Protein AF-A0A3S7ED59-F1 (afdb_monomer_lite)

pLDDT: mean 90.43, std 6.07, range [59.12, 97.31]

Secondary structure (DSSP, 8-state):
-PSSSSHHHHHHHHHHHHHHT-TTTHHHHHHHIIIIIHHHHHHHHHHHHTTHHHHHHHHHHHHHHT-HHHHHTTTTTHHHHHHHHHHHHHHHHHHHHHHHHHHHHHHHHHHHHHHHHH-

InterPro domains:
  IPR041668 RBP-2-like, helical domain [PF18515] (2-116)

Structure (mmCIF, N/CA/C/O backbone):
data_AF-A0A3S7ED59-F1
#
_entry.id   AF-A0A3S7ED59-F1
#
loop_
_atom_site.group_PDB
_atom_site.id
_atom_site.type_symbol
_atom_site.label_atom_id
_atom_site.label_alt_id
_atom_site.label_comp_id
_atom_site.label_asym_id
_atom_site.label_entity_id
_atom_site.label_seq_id
_atom_site.pdbx_PDB_ins_code
_atom_site.Cartn_x
_atom_site.Cartn_y
_atom_site.Cartn_z
_atom_site.occupancy
_atom_site.B_iso_or_equiv
_atom_site.auth_seq_id
_atom_site.auth_comp_id
_atom_site.auth_asym_id
_atom_site.auth_atom_id
_atom_site.pdbx_PDB_model_num
ATOM 1 N N . GLN A 1 1 ? 2.014 -4.977 -5.004 1.00 59.12 1 GLN A N 1
ATOM 2 C CA . GLN A 1 1 ? 1.608 -4.917 -3.600 1.00 59.12 1 GLN A CA 1
ATOM 3 C C . GLN A 1 1 ? 0.554 -5.961 -3.349 1.00 59.12 1 GLN A C 1
ATOM 5 O O . GLN A 1 1 ? -0.345 -6.102 -4.172 1.00 59.12 1 GLN A O 1
ATOM 10 N N . LEU A 1 2 ? 0.724 -6.698 -2.257 1.00 73.06 2 LEU A N 1
ATOM 11 C CA . LEU A 1 2 ? -0.322 -7.530 -1.683 1.00 73.06 2 LEU A CA 1
ATOM 12 C C . LEU A 1 2 ? -1.148 -6.632 -0.763 1.00 73.06 2 LEU A C 1
ATOM 14 O O . LEU A 1 2 ? -0.577 -5.865 0.010 1.00 73.06 2 LEU A O 1
ATOM 18 N N . LYS A 1 3 ? -2.472 -6.707 -0.882 1.00 71.50 3 LYS A N 1
ATOM 19 C CA . LYS A 1 3 ? -3.378 -6.022 0.039 1.00 71.50 3 LYS A CA 1
ATOM 20 C C . LYS A 1 3 ? -3.552 -6.848 1.317 1.00 71.50 3 LYS A C 1
ATOM 22 O O . LYS A 1 3 ? -3.520 -8.077 1.230 1.00 71.50 3 LYS A O 1
ATOM 27 N N . PRO A 1 4 ? -3.849 -6.198 2.455 1.00 64.00 4 PRO A N 1
ATOM 28 C CA . PRO A 1 4 ? -3.762 -4.771 2.727 1.00 64.00 4 PRO A CA 1
ATOM 29 C C . PRO A 1 4 ? -2.298 -4.360 2.857 1.00 64.00 4 PRO A C 1
ATOM 31 O O . PRO A 1 4 ? -1.494 -5.062 3.464 1.00 64.00 4 PRO A O 1
ATOM 34 N N . ASP A 1 5 ? -1.967 -3.189 2.321 1.00 78.44 5 ASP A N 1
ATOM 35 C CA . ASP A 1 5 ? -0.587 -2.697 2.273 1.00 78.44 5 ASP A CA 1
ATOM 36 C C . ASP A 1 5 ? 0.035 -2.482 3.671 1.00 78.44 5 ASP A C 1
ATOM 38 O O . ASP A 1 5 ? 1.252 -2.351 3.791 1.00 78.44 5 ASP A O 1
ATOM 42 N N . TYR A 1 6 ? -0.789 -2.485 4.731 1.00 81.06 6 TYR A N 1
ATOM 43 C CA . TYR A 1 6 ? -0.385 -2.459 6.139 1.00 81.06 6 TYR A CA 1
ATOM 44 C C . TYR A 1 6 ? -1.150 -3.517 6.943 1.00 81.06 6 TYR A C 1
ATOM 46 O O . TYR A 1 6 ? -2.381 -3.573 6.898 1.00 81.06 6 TYR A O 1
ATOM 54 N N . SER A 1 7 ? -0.436 -4.279 7.778 1.00 85.12 7 SER A N 1
ATOM 55 C CA . SER A 1 7 ? -1.027 -5.267 8.698 1.00 85.12 7 SER A CA 1
ATOM 56 C C . SER A 1 7 ? -2.008 -4.649 9.701 1.00 85.12 7 SER A C 1
ATOM 58 O O . SER A 1 7 ? -2.954 -5.306 10.128 1.00 85.12 7 SER A O 1
ATOM 60 N N . TYR A 1 8 ? -1.840 -3.366 10.034 1.00 87.38 8 TYR A N 1
ATOM 61 C CA . TYR A 1 8 ? -2.727 -2.646 10.948 1.00 87.38 8 TYR A CA 1
ATOM 62 C C . TYR A 1 8 ? -4.175 -2.543 10.453 1.00 87.38 8 TYR A C 1
ATOM 64 O O . TYR A 1 8 ? -5.086 -2.472 11.270 1.00 87.38 8 TYR A O 1
ATOM 72 N N . VAL A 1 9 ? -4.419 -2.603 9.139 1.00 86.69 9 VAL A N 1
ATOM 73 C CA . VAL A 1 9 ? -5.792 -2.653 8.608 1.00 86.69 9 VAL A CA 1
ATOM 74 C C . VAL A 1 9 ? -6.494 -3.938 9.054 1.00 86.69 9 VAL A C 1
ATOM 76 O O . VAL A 1 9 ? -7.667 -3.898 9.419 1.00 86.69 9 VAL A O 1
ATOM 79 N N . TYR A 1 10 ? -5.780 -5.069 9.079 1.00 89.69 10 TYR A N 1
ATOM 80 C CA . TYR A 1 10 ? -6.322 -6.306 9.643 1.00 89.69 10 TYR A CA 1
ATOM 81 C C . TYR A 1 10 ? -6.539 -6.189 11.144 1.00 89.69 10 TYR A C 1
ATOM 83 O O . TYR A 1 10 ? -7.613 -6.547 11.610 1.00 89.69 10 TYR A O 1
ATOM 91 N N . TYR A 1 11 ? -5.571 -5.631 11.877 1.00 91.81 11 TYR A N 1
ATOM 92 C CA . TYR A 1 11 ? -5.720 -5.384 13.313 1.00 91.81 11 TYR A CA 1
ATOM 93 C C . TYR A 1 11 ? -7.013 -4.617 13.619 1.00 91.81 11 TYR A C 1
ATOM 95 O O . TYR A 1 11 ? -7.815 -5.076 14.423 1.00 91.81 11 TYR A O 1
ATOM 103 N N . PHE A 1 12 ? -7.276 -3.508 12.925 1.00 93.56 12 PHE A N 1
ATOM 104 C CA . PHE A 1 12 ? -8.508 -2.745 13.122 1.00 93.56 12 PHE A CA 1
ATOM 105 C C . PHE A 1 12 ? -9.771 -3.557 12.780 1.00 93.56 12 PHE A C 1
ATOM 107 O O . PHE A 1 12 ? -10.743 -3.537 13.526 1.00 93.56 12 PHE A O 1
ATOM 114 N N . ASN A 1 13 ? -9.769 -4.347 11.706 1.00 92.56 13 ASN A N 1
ATOM 115 C CA . ASN A 1 13 ? -10.919 -5.208 11.403 1.00 92.56 13 ASN A CA 1
ATOM 116 C C . ASN A 1 13 ? -11.178 -6.270 12.484 1.00 92.56 13 ASN A C 1
ATOM 118 O O . ASN A 1 13 ? -12.334 -6.575 12.765 1.00 92.56 13 ASN A O 1
ATOM 122 N N . GLU A 1 14 ? -10.133 -6.822 13.098 1.00 93.31 14 GLU A N 1
ATOM 123 C CA . GLU A 1 14 ? -10.303 -7.786 14.188 1.00 93.31 14 GLU A CA 1
ATOM 124 C C . GLU A 1 14 ? -10.797 -7.115 15.474 1.00 93.31 14 GLU A C 1
ATOM 126 O O . GLU A 1 14 ? -11.683 -7.656 16.132 1.00 93.31 14 GLU A O 1
ATOM 131 N N . ILE A 1 15 ? -10.327 -5.904 15.800 1.00 93.75 15 ILE A N 1
ATOM 132 C CA . ILE A 1 15 ? -10.892 -5.162 16.939 1.00 93.75 15 ILE A CA 1
ATOM 133 C C . ILE A 1 15 ? -12.366 -4.817 16.694 1.00 93.75 15 ILE A C 1
ATOM 135 O O . ILE A 1 15 ? -13.149 -4.872 17.637 1.00 93.75 15 ILE A O 1
ATOM 139 N N . LYS A 1 16 ? -12.781 -4.546 15.446 1.00 93.62 16 LYS A N 1
ATOM 140 C CA . LYS A 1 16 ? -14.205 -4.377 15.114 1.00 93.62 16 LYS A CA 1
ATOM 141 C C . LYS A 1 16 ? -15.028 -5.589 15.543 1.00 93.62 16 LYS A C 1
ATOM 143 O O . LYS A 1 16 ? -15.993 -5.440 16.284 1.00 93.62 16 LYS A O 1
ATOM 148 N N . ARG A 1 17 ? -14.601 -6.784 15.124 1.00 93.12 17 ARG A N 1
ATOM 149 C CA . ARG A 1 17 ? -15.263 -8.049 15.477 1.00 93.12 17 ARG A CA 1
ATOM 150 C C . ARG A 1 17 ? -15.273 -8.289 16.978 1.00 93.12 17 ARG A C 1
ATOM 152 O O . ARG A 1 17 ? -16.267 -8.766 17.503 1.00 93.12 17 ARG A O 1
ATOM 159 N N . TYR A 1 18 ? -14.186 -7.959 17.673 1.00 92.38 18 TYR A N 1
ATOM 160 C CA . TYR A 1 18 ? -14.144 -8.030 19.131 1.00 92.38 18 TYR A CA 1
ATOM 161 C C . TYR A 1 18 ? -15.180 -7.085 19.756 1.00 92.38 18 TYR A C 1
ATOM 163 O O . TYR A 1 18 ? -16.011 -7.515 20.550 1.00 92.38 18 TYR A O 1
ATOM 171 N N . ALA A 1 19 ? -15.185 -5.815 19.348 1.00 92.62 19 ALA A N 1
ATOM 172 C CA . ALA A 1 19 ? -16.069 -4.791 19.890 1.00 92.62 19 ALA A CA 1
ATOM 17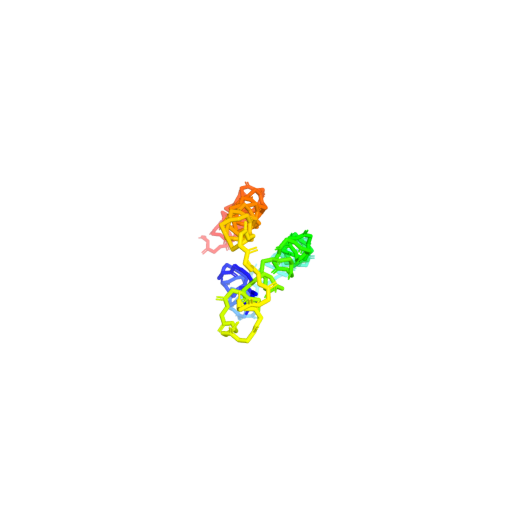3 C C . ALA A 1 19 ? -17.558 -5.096 19.659 1.00 92.62 19 ALA A C 1
ATOM 175 O O . ALA A 1 19 ? -18.375 -4.704 20.484 1.00 92.62 19 ALA A O 1
ATOM 176 N N . GLU A 1 20 ? -17.927 -5.822 18.597 1.00 92.31 20 GLU A N 1
ATOM 177 C CA . GLU A 1 20 ? -19.308 -6.274 18.348 1.00 92.31 20 GLU A CA 1
ATOM 178 C C . GLU A 1 20 ? -19.896 -7.108 19.504 1.00 92.31 20 GLU A C 1
ATOM 180 O O . GLU A 1 20 ? -21.102 -7.046 19.747 1.00 92.31 20 GLU A O 1
ATOM 185 N N . TYR A 1 21 ? -19.064 -7.823 20.270 1.00 92.56 21 TYR A N 1
ATOM 186 C CA . TYR A 1 21 ? -19.505 -8.598 21.439 1.00 92.56 21 TYR A CA 1
ATOM 187 C C . TYR A 1 21 ? -19.609 -7.773 22.731 1.00 92.56 21 TYR A C 1
ATOM 189 O O . TYR A 1 21 ? -20.195 -8.240 23.708 1.00 92.56 21 TYR A O 1
ATOM 197 N N . HIS A 1 22 ? -19.091 -6.543 22.743 1.00 91.00 22 HIS A N 1
ATOM 198 C CA . HIS A 1 22 ? -19.032 -5.676 23.919 1.00 91.00 22 HIS A CA 1
ATOM 199 C C . HIS A 1 22 ? -19.868 -4.412 23.692 1.00 91.00 22 HIS A C 1
ATOM 201 O O . HIS A 1 22 ? -19.408 -3.422 23.113 1.00 91.00 22 HIS A O 1
ATOM 207 N N . LYS A 1 23 ? -21.127 -4.438 24.149 1.00 90.69 23 LYS A N 1
ATOM 208 C CA . LYS A 1 23 ? -22.114 -3.368 23.901 1.00 90.69 23 LYS A CA 1
ATOM 209 C C . LYS A 1 23 ? -21.663 -1.998 24.415 1.00 90.69 23 LYS A C 1
ATOM 211 O O . LYS A 1 23 ? -22.091 -0.986 23.868 1.00 90.69 23 LYS A O 1
ATOM 216 N N . GLU A 1 24 ? -20.803 -1.959 25.429 1.00 90.88 24 GLU A N 1
ATOM 217 C CA . GLU A 1 24 ? -20.268 -0.731 26.021 1.00 90.88 24 GLU A CA 1
ATOM 218 C C . GLU A 1 24 ? -19.345 0.032 25.059 1.00 90.88 24 GLU A C 1
ATOM 220 O O . GLU A 1 24 ? -19.331 1.266 25.047 1.00 90.88 24 GLU A O 1
ATOM 225 N N . ILE A 1 25 ? -18.585 -0.697 24.236 1.00 92.19 25 ILE A N 1
ATOM 226 C CA . ILE A 1 25 ? -17.564 -0.130 23.344 1.00 92.19 25 ILE A CA 1
ATOM 227 C C . ILE A 1 25 ? -17.964 -0.194 21.869 1.00 92.19 25 ILE A C 1
ATOM 229 O O . ILE A 1 25 ? -17.457 0.605 21.081 1.00 92.19 25 ILE A O 1
ATOM 233 N N . SER A 1 26 ? -18.900 -1.075 21.493 1.00 94.12 26 SER A N 1
ATOM 234 C CA . SER A 1 26 ? -19.337 -1.282 20.106 1.00 94.12 26 SER A CA 1
ATOM 235 C C . SER A 1 26 ? -19.700 0.024 19.378 1.00 94.12 26 SER A C 1
ATOM 237 O O . SER A 1 26 ? -19.110 0.286 18.326 1.00 94.12 26 SER A O 1
ATOM 239 N N . PRO A 1 27 ? -20.554 0.923 19.922 1.00 94.50 27 PRO A N 1
ATOM 240 C CA . PRO A 1 27 ? -20.929 2.149 19.210 1.00 94.50 27 PRO A CA 1
ATOM 241 C C . PRO A 1 27 ? -19.755 3.122 19.041 1.00 94.50 27 PRO A C 1
ATOM 243 O O . PRO A 1 27 ? -19.636 3.793 18.015 1.00 94.50 27 PRO A O 1
ATOM 246 N N . LYS A 1 28 ? -18.868 3.192 20.044 1.00 93.88 28 LYS A N 1
ATOM 247 C CA . LYS A 1 28 ? -17.681 4.055 20.006 1.00 93.88 28 LYS A CA 1
ATOM 248 C C . LYS A 1 28 ? -16.690 3.552 18.962 1.00 93.88 28 LYS A C 1
ATOM 250 O O . LYS A 1 28 ? -16.200 4.337 18.153 1.00 93.88 28 LYS A O 1
ATOM 255 N N . TYR A 1 29 ? -16.448 2.243 18.943 1.00 95.12 29 TYR A N 1
ATOM 256 C CA . TYR A 1 29 ? -15.565 1.625 17.968 1.00 95.12 29 TYR A CA 1
ATOM 257 C C . TYR A 1 29 ? -16.106 1.771 16.542 1.00 95.12 29 TYR A C 1
ATOM 259 O O . TYR A 1 29 ? -15.361 2.153 15.644 1.00 95.12 29 TYR A O 1
ATOM 267 N N . GLU A 1 30 ? -17.405 1.544 16.329 1.00 94.81 30 GLU A N 1
ATOM 268 C CA . GLU A 1 30 ? -18.039 1.696 15.014 1.00 94.81 30 GLU A CA 1
ATOM 269 C C . GLU A 1 30 ? -17.903 3.131 14.481 1.00 94.81 30 GLU A C 1
ATOM 271 O O . GLU A 1 30 ? -17.637 3.339 13.294 1.00 94.81 30 GLU A O 1
ATOM 276 N N . SER A 1 31 ? -18.005 4.130 15.364 1.00 94.25 31 SER A N 1
ATOM 277 C CA . SER A 1 31 ? -17.760 5.532 15.016 1.00 94.25 31 SER A CA 1
ATOM 278 C C . SER A 1 31 ? -16.314 5.769 14.558 1.00 94.25 31 SER A C 1
ATOM 280 O O . SER A 1 31 ? -16.096 6.331 13.480 1.00 94.25 31 SER A O 1
ATOM 282 N N . ILE A 1 32 ? -15.314 5.285 15.309 1.00 94.19 32 ILE A N 1
ATOM 283 C CA . ILE A 1 32 ? -13.889 5.388 14.925 1.00 94.19 32 ILE A CA 1
ATOM 284 C C . ILE A 1 32 ? -13.625 4.653 13.608 1.00 94.19 32 ILE A C 1
ATOM 286 O O . ILE A 1 32 ? -12.901 5.147 12.737 1.00 94.19 32 ILE A O 1
ATOM 290 N N . TYR A 1 33 ? -14.229 3.477 13.441 1.00 94.56 33 TYR A N 1
ATOM 291 C CA . TYR A 1 33 ? -14.056 2.660 12.253 1.00 94.56 33 TYR A CA 1
ATOM 292 C C . TYR A 1 33 ? -14.527 3.393 10.995 1.00 94.56 33 TYR A C 1
ATOM 294 O O . TYR A 1 33 ? -13.782 3.510 10.017 1.00 94.56 33 TYR A O 1
ATOM 302 N N . ASN A 1 34 ? -15.748 3.927 11.035 1.00 93.88 34 ASN A N 1
ATOM 303 C CA . ASN A 1 34 ? -16.361 4.585 9.887 1.00 93.88 34 ASN A CA 1
ATOM 304 C C . ASN A 1 34 ? -15.756 5.961 9.585 1.00 93.88 34 ASN A C 1
ATOM 306 O O . ASN A 1 34 ? -15.646 6.316 8.414 1.00 93.88 34 ASN A O 1
ATOM 310 N N . SER A 1 35 ? -15.342 6.717 10.606 1.00 92.38 35 SER A N 1
ATOM 311 C CA . SER A 1 35 ? -14.760 8.056 10.423 1.00 92.38 35 SER A CA 1
ATOM 312 C C . SER A 1 35 ? -13.283 8.022 10.020 1.00 92.38 35 SER A C 1
ATOM 314 O O . SER A 1 35 ? -12.869 8.744 9.109 1.00 92.38 35 SER A O 1
ATOM 316 N N . SER A 1 36 ? -12.487 7.162 10.658 1.00 93.19 36 SER A N 1
ATOM 317 C CA . SER A 1 36 ? -11.026 7.244 10.584 1.00 93.19 36 SER A CA 1
ATOM 318 C C . SER A 1 36 ? -10.378 6.026 9.938 1.00 93.19 36 SER A C 1
ATOM 320 O O . SER A 1 36 ? -9.547 6.183 9.044 1.00 93.19 36 SER A O 1
ATOM 322 N N . ILE A 1 37 ? -10.753 4.806 10.337 1.00 93.00 37 ILE A N 1
ATOM 323 C CA . ILE A 1 37 ? -10.111 3.585 9.810 1.00 93.00 37 ILE A CA 1
ATOM 324 C C . ILE A 1 37 ? -10.436 3.393 8.327 1.00 93.00 37 ILE A C 1
ATOM 326 O O . ILE A 1 37 ? -9.545 3.070 7.537 1.00 93.00 37 ILE A O 1
ATOM 330 N N . LYS A 1 38 ? -11.690 3.626 7.923 1.00 91.69 38 LYS A N 1
ATOM 331 C CA . LYS A 1 38 ? -12.095 3.547 6.515 1.00 91.69 38 LYS A CA 1
ATOM 332 C C . LYS A 1 38 ? -11.337 4.563 5.654 1.00 91.69 38 LYS A C 1
ATOM 334 O O . LYS A 1 38 ? -10.741 4.183 4.647 1.00 91.69 38 LYS A O 1
ATOM 339 N N . THR A 1 39 ? -11.273 5.813 6.106 1.00 91.50 39 THR A N 1
ATOM 340 C CA . THR A 1 39 ? -10.524 6.896 5.451 1.00 91.50 39 THR A CA 1
ATOM 341 C C . THR A 1 39 ? -9.036 6.563 5.329 1.00 91.50 39 THR A C 1
ATOM 343 O O . THR A 1 39 ? -8.438 6.741 4.269 1.00 91.50 39 THR A O 1
ATOM 346 N N . LEU A 1 40 ? -8.430 6.014 6.387 1.00 91.50 40 LEU A N 1
ATOM 347 C CA . LEU A 1 40 ? -7.039 5.561 6.376 1.00 91.50 40 LEU A CA 1
ATOM 348 C C . LEU A 1 40 ? -6.812 4.453 5.338 1.00 91.50 40 LEU A C 1
ATOM 350 O O . LEU A 1 40 ? -5.818 4.488 4.613 1.00 91.50 40 LEU A O 1
ATOM 354 N N . LYS A 1 41 ? -7.722 3.477 5.245 1.00 89.62 41 LYS A N 1
ATOM 355 C CA . LYS A 1 41 ? -7.633 2.396 4.256 1.00 89.62 41 LYS A CA 1
ATOM 356 C C . LYS A 1 41 ? -7.655 2.949 2.830 1.00 89.62 41 LYS A C 1
ATOM 358 O O . LYS A 1 41 ? -6.797 2.590 2.030 1.00 89.62 41 LYS A O 1
ATOM 363 N N . GLU A 1 42 ? -8.591 3.841 2.526 1.00 88.69 42 GLU A N 1
ATOM 364 C CA . GLU A 1 42 ? -8.688 4.484 1.209 1.00 88.69 42 GLU A CA 1
ATOM 365 C C . GLU A 1 42 ? -7.444 5.328 0.900 1.00 88.69 42 GLU A C 1
ATOM 367 O O . GLU A 1 42 ? -6.906 5.273 -0.207 1.00 88.69 42 GLU A O 1
ATOM 372 N N . TYR A 1 43 ? -6.928 6.058 1.894 1.00 87.94 43 TYR A N 1
ATOM 373 C CA . TYR A 1 43 ? -5.688 6.817 1.761 1.00 87.94 43 TYR A CA 1
ATOM 374 C C . TYR A 1 43 ? -4.496 5.918 1.421 1.00 87.94 43 TYR A C 1
ATOM 376 O O . TYR A 1 43 ? -3.747 6.226 0.496 1.00 87.94 43 TYR A O 1
ATOM 384 N N . ILE A 1 44 ? -4.331 4.805 2.140 1.00 87.62 44 ILE A N 1
ATOM 385 C CA . ILE A 1 44 ? -3.267 3.821 1.911 1.00 87.62 44 ILE A CA 1
ATOM 386 C C . ILE A 1 44 ? -3.336 3.271 0.486 1.00 87.62 44 ILE A C 1
ATOM 388 O O . ILE A 1 44 ? -2.326 3.288 -0.222 1.00 87.62 44 ILE A O 1
ATOM 392 N N . GLU A 1 45 ? -4.517 2.823 0.057 1.00 85.69 45 GLU A N 1
ATOM 393 C CA . GLU A 1 45 ? -4.707 2.236 -1.271 1.00 85.69 45 GLU A CA 1
ATOM 394 C C . GLU A 1 45 ? -4.374 3.254 -2.374 1.00 85.69 45 GLU A C 1
ATOM 396 O O . GLU A 1 45 ? -3.565 2.976 -3.262 1.00 85.69 45 GLU A O 1
ATOM 401 N N . ASN A 1 46 ? -4.895 4.479 -2.263 1.00 87.31 46 ASN A N 1
ATOM 402 C CA . ASN A 1 46 ? -4.598 5.558 -3.206 1.00 87.31 46 ASN A CA 1
ATOM 403 C C . ASN A 1 46 ? -3.111 5.942 -3.195 1.00 87.31 46 ASN A C 1
ATOM 405 O O . ASN A 1 46 ? -2.507 6.203 -4.238 1.00 87.31 46 ASN A O 1
ATOM 409 N N . ALA A 1 47 ? -2.488 5.974 -2.018 1.00 85.19 47 ALA A N 1
ATOM 410 C CA . ALA A 1 47 ? -1.091 6.339 -1.869 1.00 85.19 47 ALA A CA 1
ATOM 411 C C . ALA A 1 47 ? -0.162 5.338 -2.570 1.00 85.19 47 ALA A C 1
ATOM 413 O O . ALA A 1 47 ? 0.756 5.761 -3.279 1.00 85.19 47 ALA A O 1
ATOM 414 N N . VAL A 1 48 ? -0.422 4.037 -2.429 1.00 86.69 48 VAL A N 1
ATOM 415 C CA . VAL A 1 48 ? 0.315 2.978 -3.136 1.00 86.69 48 VAL A CA 1
ATOM 416 C C . VAL A 1 48 ? 0.085 3.067 -4.643 1.00 86.69 48 VAL A C 1
ATOM 418 O O . VAL A 1 48 ? 1.034 2.923 -5.422 1.00 86.69 48 VAL A O 1
ATOM 421 N N . ASP A 1 49 ? -1.138 3.383 -5.062 1.00 89.44 49 ASP A N 1
ATOM 422 C CA . ASP A 1 49 ? -1.498 3.517 -6.470 1.00 89.44 49 ASP A CA 1
ATOM 423 C C . ASP A 1 49 ? -0.718 4.626 -7.180 1.00 89.44 49 ASP A C 1
ATOM 425 O O . ASP A 1 49 ? -0.252 4.423 -8.303 1.00 89.44 49 ASP A O 1
ATOM 429 N N . THR A 1 50 ? -0.440 5.743 -6.503 1.00 91.38 50 THR A N 1
ATOM 430 C CA . THR A 1 50 ? 0.416 6.803 -7.071 1.00 91.38 50 THR A CA 1
ATOM 431 C C . THR A 1 50 ? 1.860 6.362 -7.338 1.00 91.38 50 THR A C 1
ATOM 433 O O . THR A 1 50 ? 2.552 6.988 -8.138 1.00 91.38 50 THR A O 1
ATOM 436 N N . CYS A 1 51 ? 2.327 5.272 -6.720 1.00 92.75 51 CYS A N 1
ATOM 437 C CA . CYS A 1 51 ? 3.660 4.717 -6.960 1.00 92.75 51 CYS A CA 1
ATOM 438 C C . CYS A 1 51 ? 3.687 3.680 -8.105 1.00 92.75 51 CYS A C 1
ATOM 440 O O . CYS A 1 51 ? 4.771 3.266 -8.524 1.00 92.75 51 CYS A O 1
ATOM 442 N N . LYS A 1 52 ? 2.526 3.268 -8.649 1.00 92.25 52 LYS A N 1
ATOM 443 C CA . LYS A 1 52 ? 2.419 2.268 -9.733 1.00 92.25 52 LYS A CA 1
ATOM 444 C C . LYS A 1 52 ? 3.200 2.619 -11.007 1.00 92.25 52 LYS A C 1
ATOM 446 O O . LYS A 1 52 ? 3.828 1.704 -11.534 1.00 92.25 52 LYS A O 1
ATOM 451 N N . PRO A 1 53 ? 3.232 3.872 -11.504 1.00 94.62 53 PRO A N 1
ATOM 452 C CA . PRO A 1 53 ? 3.970 4.182 -12.730 1.00 94.62 53 PRO A CA 1
ATOM 453 C C . PRO A 1 53 ? 5.451 3.794 -12.637 1.00 94.62 53 PRO A C 1
ATOM 455 O O . PRO A 1 53 ? 5.967 3.109 -13.511 1.00 94.62 53 PRO A O 1
ATOM 458 N N . LYS A 1 54 ? 6.104 4.106 -11.510 1.00 93.38 54 LYS A N 1
ATOM 459 C CA . LYS A 1 54 ? 7.519 3.774 -11.265 1.00 93.38 54 LYS A CA 1
ATOM 460 C C . LYS A 1 54 ? 7.764 2.268 -11.213 1.00 93.38 54 LYS A C 1
ATOM 462 O O . LYS A 1 54 ? 8.744 1.774 -11.759 1.00 93.38 54 LYS A O 1
ATOM 467 N N . LYS A 1 55 ? 6.835 1.529 -10.603 1.00 93.88 55 LYS A N 1
ATOM 468 C CA . LYS A 1 55 ? 6.848 0.064 -10.610 1.00 93.88 55 LYS A CA 1
ATOM 469 C C . LYS A 1 55 ? 6.725 -0.496 -12.031 1.00 93.88 55 LYS A C 1
ATOM 471 O O . LYS A 1 55 ? 7.403 -1.465 -12.355 1.00 93.88 55 LYS A O 1
ATOM 476 N N . ASN A 1 56 ? 5.851 0.075 -12.856 1.00 95.25 56 ASN A N 1
ATOM 477 C CA . ASN A 1 56 ? 5.626 -0.407 -14.217 1.00 95.25 56 ASN A CA 1
ATOM 478 C C . ASN A 1 56 ? 6.860 -0.189 -15.101 1.00 95.25 56 ASN A C 1
ATOM 480 O O . ASN A 1 56 ? 7.238 -1.114 -15.815 1.00 95.25 56 ASN A O 1
ATOM 484 N N . GLU A 1 57 ? 7.523 0.966 -14.988 1.00 94.94 57 GLU A N 1
ATOM 485 C CA . GLU A 1 57 ? 8.800 1.236 -15.671 1.00 94.94 57 GLU A CA 1
ATOM 486 C C . GLU A 1 57 ? 9.891 0.249 -15.244 1.00 94.94 57 GLU A C 1
ATOM 488 O O . GLU A 1 57 ? 10.562 -0.356 -16.079 1.00 94.94 57 GLU A O 1
ATOM 493 N N . MET A 1 58 ? 10.010 0.003 -13.935 1.00 94.88 58 MET A N 1
ATOM 494 C CA . MET A 1 58 ? 10.930 -1.000 -13.399 1.00 94.88 58 MET A CA 1
ATOM 495 C C . MET A 1 58 ? 10.652 -2.392 -13.994 1.00 94.88 58 MET A C 1
ATOM 497 O O . MET A 1 58 ? 11.575 -3.029 -14.489 1.00 94.88 58 MET A O 1
ATOM 501 N N . ILE A 1 59 ? 9.389 -2.837 -14.025 1.00 95.06 59 ILE A N 1
ATOM 502 C CA . ILE A 1 59 ? 8.992 -4.133 -14.610 1.00 95.06 59 ILE A CA 1
ATOM 503 C C . ILE A 1 59 ? 9.298 -4.198 -16.111 1.00 95.06 59 ILE A C 1
ATOM 505 O O . ILE A 1 59 ? 9.718 -5.244 -16.606 1.00 95.06 59 ILE A O 1
ATOM 509 N N . ALA A 1 60 ? 9.067 -3.114 -16.852 1.00 94.62 60 ALA A N 1
ATOM 510 C CA . ALA A 1 60 ? 9.369 -3.064 -18.278 1.00 94.62 60 ALA A CA 1
ATOM 511 C C . ALA A 1 60 ? 10.873 -3.244 -18.531 1.00 94.62 60 ALA A C 1
ATOM 513 O O . ALA A 1 60 ? 11.255 -4.014 -19.411 1.00 94.62 60 ALA A O 1
ATOM 514 N N . LEU A 1 61 ? 11.718 -2.603 -17.718 1.00 94.88 61 LEU A N 1
ATOM 515 C CA . LEU A 1 61 ? 13.169 -2.764 -17.783 1.00 94.88 61 LEU A CA 1
ATOM 516 C C . LEU A 1 61 ? 13.612 -4.168 -17.365 1.00 94.88 61 LEU A C 1
ATOM 518 O O . LEU A 1 61 ? 14.439 -4.753 -18.057 1.00 94.88 61 LEU A O 1
ATOM 522 N N . THR A 1 62 ? 13.020 -4.750 -16.319 1.00 94.25 62 THR A N 1
ATOM 523 C CA . THR A 1 62 ? 13.273 -6.145 -15.920 1.00 94.25 62 THR A CA 1
ATOM 524 C C . THR A 1 62 ? 13.035 -7.111 -17.083 1.00 94.25 62 THR A C 1
ATOM 526 O O . THR A 1 62 ? 13.915 -7.891 -17.419 1.00 94.25 62 THR A O 1
ATOM 529 N N . LYS A 1 63 ? 11.908 -6.985 -17.797 1.00 94.19 63 LYS A N 1
ATOM 530 C CA . LYS A 1 63 ? 11.588 -7.831 -18.968 1.00 94.19 63 LYS A CA 1
ATOM 531 C C . LYS A 1 63 ? 12.571 -7.708 -20.135 1.00 94.19 63 LYS A C 1
ATOM 533 O O . LYS A 1 63 ? 12.563 -8.555 -21.027 1.00 94.19 63 LYS A O 1
ATOM 538 N N . ILE A 1 64 ? 13.321 -6.612 -20.198 1.00 91.88 64 ILE A N 1
ATOM 539 C CA . ILE A 1 64 ? 14.364 -6.393 -21.201 1.00 91.88 64 ILE A CA 1
ATOM 540 C C . ILE A 1 64 ? 15.688 -6.982 -20.709 1.00 91.88 64 ILE A C 1
ATOM 542 O O . ILE A 1 64 ? 16.371 -7.654 -21.470 1.00 91.88 64 ILE A O 1
ATOM 546 N N . LEU A 1 65 ? 16.025 -6.738 -19.443 1.00 92.19 65 LEU A N 1
ATOM 547 C CA . LEU A 1 65 ? 17.281 -7.148 -18.814 1.00 92.19 65 LEU A CA 1
ATOM 548 C C . LEU A 1 65 ? 17.340 -8.641 -18.455 1.00 92.19 65 LEU A C 1
ATOM 550 O O . LEU A 1 65 ? 18.427 -9.147 -18.211 1.00 92.19 65 LEU A O 1
ATOM 554 N N . GLU A 1 66 ? 16.205 -9.340 -18.414 1.00 93.12 66 GLU A N 1
ATOM 555 C CA . GLU A 1 66 ? 16.126 -10.789 -18.163 1.00 93.12 66 GLU A CA 1
ATOM 556 C C . GLU A 1 66 ? 15.976 -11.622 -19.448 1.00 93.12 66 GLU A C 1
ATOM 558 O O . GLU A 1 66 ? 16.038 -12.847 -19.388 1.00 93.12 66 GLU A O 1
ATOM 563 N N . ASP A 1 67 ? 15.772 -10.984 -20.607 1.00 93.31 67 ASP A N 1
ATOM 564 C CA . ASP A 1 67 ? 15.557 -11.663 -21.890 1.00 93.31 67 ASP A CA 1
ATOM 565 C C . ASP A 1 67 ? 16.842 -11.649 -22.744 1.00 93.31 67 ASP A C 1
ATOM 567 O O . ASP A 1 67 ? 17.208 -10.594 -23.274 1.00 93.31 67 ASP A O 1
ATOM 571 N N . PRO A 1 68 ? 17.522 -12.799 -22.931 1.00 86.88 68 PRO A N 1
ATOM 572 C CA . PRO A 1 68 ? 18.775 -12.874 -23.681 1.00 86.88 68 PRO A CA 1
ATOM 573 C C . PRO A 1 68 ? 18.681 -12.360 -25.119 1.00 86.88 68 PRO A C 1
ATOM 575 O O . PRO A 1 68 ? 19.633 -11.755 -25.608 1.00 86.88 68 PRO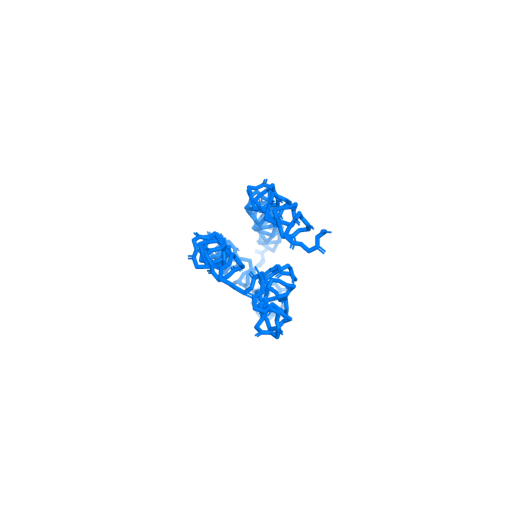 A O 1
ATOM 578 N N . GLU A 1 69 ? 17.549 -12.562 -25.800 1.00 90.06 69 GLU A N 1
ATOM 579 C CA . GLU A 1 69 ? 17.368 -12.090 -27.178 1.00 90.06 69 GLU A CA 1
ATOM 580 C C . GLU A 1 69 ? 17.236 -10.566 -27.224 1.00 90.06 69 GLU A C 1
ATOM 582 O O . GLU A 1 69 ? 17.797 -9.911 -28.104 1.00 90.06 69 GLU A O 1
ATOM 587 N N . LYS A 1 70 ? 16.575 -9.968 -26.227 1.00 88.06 70 LYS A N 1
ATOM 588 C CA . LYS A 1 70 ? 16.519 -8.506 -26.107 1.00 88.06 70 LYS A CA 1
ATOM 589 C C . LYS A 1 70 ? 17.860 -7.909 -25.703 1.00 88.06 70 LYS A C 1
ATOM 591 O O . LYS A 1 70 ? 18.198 -6.838 -26.196 1.00 88.06 70 LYS A O 1
ATOM 596 N N . ILE A 1 71 ? 18.631 -8.588 -24.853 1.00 87.31 71 ILE A N 1
ATOM 597 C CA . ILE A 1 71 ? 19.977 -8.152 -24.453 1.00 87.31 71 ILE A CA 1
ATOM 598 C C . ILE A 1 71 ? 20.928 -8.127 -25.650 1.00 87.31 71 ILE A C 1
ATOM 600 O O . ILE A 1 71 ? 21.682 -7.168 -25.790 1.00 87.31 71 ILE A O 1
ATOM 604 N N . LYS A 1 72 ? 20.869 -9.126 -26.542 1.00 85.31 72 LYS A N 1
ATOM 605 C CA . LYS A 1 72 ? 21.653 -9.120 -27.792 1.00 85.31 72 LYS A CA 1
ATOM 606 C C . LYS A 1 72 ? 21.366 -7.876 -28.642 1.00 85.31 72 LYS A C 1
ATOM 608 O O . LYS A 1 72 ? 22.278 -7.326 -29.241 1.00 85.31 72 LYS A O 1
ATOM 613 N N . GLY A 1 73 ? 20.122 -7.391 -28.642 1.00 82.12 73 GLY A N 1
ATOM 614 C CA . GLY A 1 73 ? 19.728 -6.140 -29.304 1.00 82.12 73 GLY A CA 1
ATOM 615 C C . GLY A 1 73 ? 20.145 -4.850 -28.578 1.00 82.12 73 GLY A C 1
ATOM 616 O O . GLY A 1 7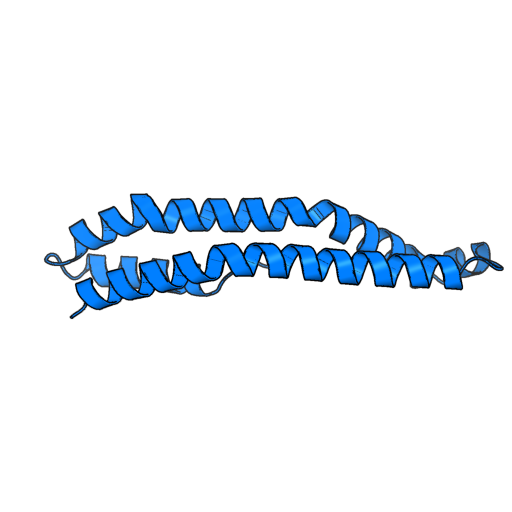3 ? 19.834 -3.763 -29.061 1.00 82.12 73 GLY A O 1
ATOM 617 N N . LEU A 1 74 ? 20.814 -4.941 -27.423 1.00 81.94 74 LEU A N 1
ATOM 618 C CA . LEU A 1 74 ? 21.258 -3.814 -26.593 1.00 81.94 74 LEU A CA 1
ATOM 619 C C . LEU A 1 74 ? 22.781 -3.605 -26.611 1.00 81.94 74 LEU A C 1
ATOM 621 O O . LEU A 1 74 ? 23.319 -3.067 -25.639 1.00 81.94 74 LEU A O 1
ATOM 625 N N . GLU A 1 75 ? 23.495 -4.018 -27.663 1.00 78.50 75 GLU A N 1
ATOM 626 C CA . GLU A 1 75 ? 24.945 -3.787 -27.772 1.00 78.50 75 GLU A CA 1
ATOM 627 C C . GLU A 1 75 ? 25.308 -2.325 -27.443 1.00 78.50 75 GLU A C 1
ATOM 629 O O . GLU A 1 75 ? 24.759 -1.382 -28.007 1.00 78.50 75 GLU A O 1
ATOM 634 N N . GLY A 1 76 ? 26.183 -2.131 -26.448 1.00 77.25 76 GLY A N 1
ATOM 635 C CA . GLY A 1 76 ? 26.601 -0.807 -25.959 1.00 77.25 76 GLY A CA 1
ATOM 636 C C . GLY A 1 76 ? 25.588 -0.047 -25.085 1.00 77.25 76 GLY A C 1
ATOM 637 O O . GLY A 1 76 ? 25.912 1.018 -24.566 1.00 77.25 76 GLY A O 1
ATOM 638 N N . HIS A 1 77 ? 24.380 -0.575 -24.868 1.00 85.50 77 HIS A N 1
ATOM 639 C CA . HIS A 1 77 ? 23.296 0.102 -24.138 1.00 85.50 77 HIS A CA 1
ATOM 640 C C . HIS A 1 77 ? 22.822 -0.629 -22.873 1.00 85.50 77 HIS A C 1
ATOM 642 O O . HIS A 1 77 ? 22.016 -0.079 -22.113 1.00 85.50 77 HIS A O 1
ATOM 648 N N . TYR A 1 78 ? 23.325 -1.840 -22.617 1.00 89.62 78 TYR A N 1
ATOM 649 C CA . TYR A 1 78 ? 22.955 -2.647 -21.451 1.00 89.62 78 TYR A CA 1
ATOM 650 C C . TYR A 1 78 ? 23.171 -1.908 -20.120 1.00 89.62 78 TYR A C 1
ATOM 652 O O . TYR A 1 78 ? 22.249 -1.821 -19.309 1.00 89.62 78 TYR A O 1
ATOM 660 N N . GLU A 1 79 ? 24.347 -1.306 -19.913 1.00 91.31 79 GLU A N 1
ATOM 661 C CA . GLU A 1 79 ? 24.664 -0.573 -18.677 1.00 91.31 79 GLU A CA 1
ATOM 662 C C . GLU A 1 79 ? 23.705 0.598 -18.435 1.00 91.31 79 GLU A C 1
ATOM 66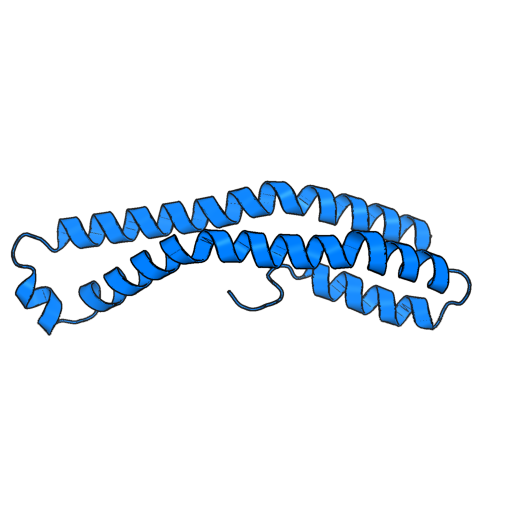4 O O . GLU A 1 79 ? 23.245 0.807 -17.312 1.00 91.31 79 GLU A O 1
ATOM 669 N N . GLY A 1 80 ? 23.326 1.316 -19.496 1.00 93.19 80 GLY A N 1
ATOM 670 C CA . GLY A 1 80 ? 22.342 2.395 -19.416 1.00 93.19 80 GLY A CA 1
ATOM 671 C C . GLY A 1 80 ? 20.960 1.894 -18.989 1.00 93.19 80 GLY A C 1
ATOM 672 O O . GLY A 1 80 ? 20.302 2.515 -18.152 1.00 93.19 80 GLY A O 1
ATOM 673 N N . LYS A 1 81 ? 20.524 0.735 -19.504 1.00 92.94 81 LYS A N 1
ATOM 674 C CA . LYS A 1 81 ? 19.259 0.099 -19.095 1.00 92.94 81 LYS A CA 1
ATOM 675 C C . LYS A 1 81 ? 19.309 -0.400 -17.653 1.00 92.94 81 LYS A C 1
ATOM 677 O O . LYS A 1 81 ? 18.340 -0.205 -16.919 1.00 92.94 81 LYS A O 1
ATOM 682 N N . LEU A 1 82 ? 20.434 -0.971 -17.224 1.00 94.50 82 LEU A N 1
ATOM 683 C CA . LEU A 1 82 ? 20.643 -1.394 -15.840 1.00 94.50 82 LEU A CA 1
ATOM 684 C C . LEU A 1 82 ? 20.640 -0.197 -14.875 1.00 94.50 82 LEU A C 1
ATOM 686 O O . LEU A 1 82 ? 20.010 -0.246 -13.817 1.00 94.50 82 LEU A O 1
ATOM 690 N N . HIS A 1 83 ? 21.281 0.910 -15.253 1.00 96.00 83 HIS A N 1
ATOM 691 C CA . HIS A 1 83 ? 21.257 2.148 -14.478 1.00 96.00 83 HIS A CA 1
ATOM 692 C C . HIS A 1 83 ? 19.838 2.725 -14.355 1.00 96.00 83 HIS A C 1
ATOM 694 O O . HIS A 1 83 ? 19.410 3.100 -13.258 1.00 96.00 83 HIS A O 1
ATOM 700 N N . ALA A 1 84 ? 19.075 2.737 -15.454 1.00 95.31 84 ALA A N 1
ATOM 701 C CA . ALA A 1 84 ? 17.676 3.156 -15.443 1.00 95.31 84 ALA A CA 1
ATOM 702 C C . ALA A 1 84 ? 16.830 2.264 -14.520 1.00 95.31 84 ALA A C 1
ATOM 704 O O . ALA A 1 84 ? 16.054 2.778 -13.715 1.00 95.31 84 ALA A O 1
ATOM 705 N N . TYR A 1 85 ? 17.026 0.941 -14.572 1.00 96.62 85 TYR A N 1
ATOM 706 C CA . TYR A 1 85 ? 16.325 -0.006 -13.702 1.00 96.62 85 TYR A CA 1
ATOM 707 C C . TYR A 1 85 ? 16.577 0.307 -12.223 1.00 96.62 85 TYR A C 1
ATOM 709 O O . TYR A 1 85 ? 15.628 0.480 -11.454 1.00 96.62 85 TYR A O 1
ATOM 717 N N . ASN A 1 86 ? 17.846 0.466 -11.836 1.00 96.31 86 ASN A N 1
ATOM 718 C CA . ASN A 1 86 ? 18.226 0.790 -10.460 1.00 96.31 86 ASN A CA 1
ATOM 719 C C . ASN A 1 86 ? 17.633 2.127 -9.995 1.00 96.31 86 ASN A C 1
ATOM 721 O O . ASN A 1 86 ? 17.196 2.253 -8.848 1.00 96.31 86 ASN A O 1
ATOM 725 N N . THR A 1 87 ? 17.574 3.112 -10.893 1.00 97.31 87 THR A N 1
ATOM 726 C CA . THR A 1 87 ? 16.958 4.413 -10.617 1.00 97.31 87 THR A CA 1
ATOM 727 C C . THR A 1 87 ? 15.465 4.261 -10.334 1.00 97.31 87 THR A C 1
ATOM 729 O O . THR A 1 87 ? 15.013 4.649 -9.255 1.00 97.31 87 THR A O 1
ATOM 732 N N . TYR A 1 88 ? 14.700 3.617 -11.223 1.00 96.88 88 TYR A N 1
ATOM 733 C CA . TYR A 1 88 ? 13.263 3.410 -11.009 1.00 96.88 88 TYR A CA 1
ATOM 734 C C . TYR A 1 88 ? 12.963 2.548 -9.781 1.00 96.88 88 TYR A C 1
ATOM 736 O O . TYR A 1 88 ? 11.993 2.824 -9.072 1.00 96.88 88 TYR A O 1
ATOM 744 N N . MET A 1 89 ? 13.808 1.558 -9.478 1.00 95.75 89 MET A N 1
ATOM 745 C CA . MET A 1 89 ? 13.691 0.758 -8.258 1.00 95.75 89 MET A CA 1
ATOM 746 C C . MET A 1 89 ? 13.814 1.635 -7.005 1.00 95.75 89 MET A C 1
ATOM 748 O O . MET A 1 89 ? 12.939 1.597 -6.135 1.00 95.75 89 MET A O 1
ATOM 752 N N . LYS A 1 90 ? 14.849 2.482 -6.932 1.00 96.75 90 LYS A N 1
ATOM 753 C CA . LYS A 1 90 ? 15.052 3.407 -5.808 1.00 96.75 90 LYS A CA 1
ATOM 754 C C . LYS A 1 90 ? 13.926 4.434 -5.705 1.00 96.75 90 LYS A C 1
ATOM 756 O O . LYS A 1 90 ? 13.427 4.699 -4.613 1.00 96.75 90 LYS A O 1
ATOM 761 N N . GLU A 1 91 ? 13.487 5.006 -6.824 1.00 96.44 91 GLU A N 1
ATOM 762 C CA . GLU A 1 91 ? 12.373 5.955 -6.823 1.00 96.44 91 GLU A CA 1
ATOM 763 C C . GLU A 1 91 ? 11.058 5.311 -6.375 1.00 96.44 91 GLU A C 1
ATOM 765 O O . GLU A 1 91 ? 10.271 5.942 -5.665 1.00 96.44 91 GLU A O 1
ATOM 770 N N . TYR A 1 92 ? 10.805 4.063 -6.774 1.00 94.88 92 TYR A N 1
ATOM 771 C CA . TYR A 1 92 ? 9.626 3.320 -6.352 1.00 94.88 92 TYR A CA 1
ATOM 772 C C . TYR A 1 92 ? 9.645 3.057 -4.841 1.00 94.88 92 TYR A C 1
ATOM 774 O O . TYR A 1 92 ? 8.663 3.350 -4.156 1.00 94.88 92 TYR A O 1
ATOM 782 N N . GLN A 1 93 ? 10.778 2.594 -4.304 1.00 94.00 93 GLN A N 1
ATOM 783 C CA . GLN A 1 93 ? 10.968 2.403 -2.863 1.00 94.00 93 GLN A CA 1
ATOM 784 C C . GLN A 1 93 ? 10.777 3.712 -2.089 1.00 94.00 93 GLN A C 1
ATOM 786 O O . GLN A 1 93 ? 9.997 3.760 -1.138 1.00 94.00 93 GLN A O 1
ATOM 791 N N . ASN A 1 94 ? 11.414 4.796 -2.536 1.00 95.44 94 ASN A N 1
ATOM 792 C CA . ASN A 1 94 ? 11.277 6.114 -1.917 1.00 95.44 94 ASN A CA 1
ATOM 793 C C . ASN A 1 94 ? 9.833 6.621 -1.959 1.00 95.44 94 ASN A C 1
ATOM 795 O O . ASN A 1 94 ? 9.359 7.205 -0.986 1.00 95.44 94 ASN A O 1
ATOM 799 N N . CYS A 1 95 ? 9.114 6.379 -3.059 1.00 94.19 95 CYS A N 1
ATOM 800 C CA . CYS A 1 95 ? 7.698 6.709 -3.156 1.00 94.19 95 CYS A CA 1
ATOM 801 C C . CYS A 1 95 ? 6.907 6.015 -2.041 1.00 94.19 95 CYS A C 1
ATOM 803 O O . CYS A 1 95 ? 6.227 6.696 -1.275 1.00 94.19 95 CYS A O 1
ATOM 805 N N . LEU A 1 96 ? 7.063 4.696 -1.882 1.00 91.31 96 LEU A N 1
ATOM 806 C CA . LEU A 1 96 ? 6.380 3.922 -0.840 1.00 91.31 96 LEU A CA 1
ATOM 807 C C . LEU A 1 96 ? 6.750 4.384 0.579 1.00 91.31 96 LEU A C 1
ATOM 809 O O . LEU A 1 96 ? 5.860 4.585 1.405 1.00 91.31 96 LEU A O 1
ATOM 813 N N . ILE A 1 97 ? 8.039 4.611 0.854 1.00 91.38 97 ILE A N 1
ATOM 814 C CA . ILE A 1 97 ? 8.524 5.094 2.158 1.00 91.38 97 ILE A CA 1
ATOM 815 C C . ILE A 1 97 ? 7.909 6.456 2.492 1.00 91.38 97 ILE A C 1
ATOM 817 O O . ILE A 1 97 ? 7.384 6.653 3.587 1.00 91.38 97 ILE A O 1
ATOM 821 N N . ASN A 1 98 ? 7.891 7.384 1.535 1.00 91.12 98 ASN A N 1
ATOM 822 C CA . ASN A 1 98 ? 7.310 8.709 1.738 1.00 91.12 98 ASN A CA 1
ATOM 823 C C . ASN A 1 98 ? 5.807 8.651 2.038 1.00 91.12 98 ASN A C 1
ATOM 825 O O . ASN A 1 98 ? 5.307 9.456 2.826 1.00 91.12 98 ASN A O 1
ATOM 829 N N . LYS A 1 99 ? 5.075 7.698 1.446 1.00 88.12 99 LYS A N 1
ATOM 830 C CA . LYS A 1 99 ? 3.667 7.461 1.802 1.00 88.12 99 LYS A CA 1
ATOM 831 C C . LYS A 1 99 ? 3.529 6.853 3.198 1.00 88.12 99 LYS A C 1
ATOM 833 O O . LYS A 1 99 ? 2.659 7.276 3.961 1.00 88.12 99 LYS A O 1
ATOM 838 N N . SER A 1 100 ? 4.411 5.925 3.562 1.00 86.06 100 SER A N 1
ATOM 839 C CA . SER A 1 100 ? 4.446 5.323 4.899 1.00 86.06 100 SER A CA 1
ATOM 840 C C . SER A 1 100 ? 4.690 6.347 6.000 1.00 86.06 100 SER A C 1
ATOM 842 O O . SER A 1 100 ? 3.946 6.380 6.978 1.00 86.06 100 SER A O 1
ATOM 844 N N . ASN A 1 101 ? 5.618 7.281 5.794 1.00 88.00 101 ASN A N 1
ATOM 845 C CA . ASN A 1 101 ? 5.909 8.346 6.757 1.00 88.00 101 ASN A CA 1
ATOM 846 C C . ASN A 1 101 ? 4.691 9.231 7.078 1.00 88.00 101 ASN A C 1
ATOM 848 O O . ASN A 1 101 ? 4.597 9.759 8.182 1.00 88.00 101 ASN A O 1
ATOM 852 N N . LYS A 1 102 ? 3.738 9.365 6.145 1.00 85.94 102 LYS A N 1
ATOM 853 C CA . LYS A 1 102 ? 2.470 10.084 6.370 1.00 85.94 102 LYS A CA 1
ATOM 854 C C . LYS A 1 102 ? 1.394 9.213 7.023 1.00 85.94 102 LYS A C 1
ATOM 856 O O . LYS A 1 102 ? 0.583 9.715 7.792 1.00 85.94 102 LYS A O 1
ATOM 861 N N . THR A 1 103 ? 1.407 7.916 6.732 1.00 89.00 103 THR A N 1
ATOM 862 C CA . THR A 1 103 ? 0.398 6.944 7.183 1.00 89.00 103 THR A CA 1
ATOM 863 C C . THR A 1 103 ? 0.653 6.479 8.621 1.00 89.00 103 THR A C 1
ATOM 865 O O . THR A 1 103 ? -0.267 6.369 9.429 1.00 89.00 103 THR A O 1
ATOM 868 N N . MET A 1 104 ? 1.914 6.221 8.976 1.00 90.12 104 MET A N 1
ATOM 869 C CA . MET A 1 104 ? 2.288 5.651 10.273 1.00 90.12 104 MET A CA 1
ATOM 870 C C . MET A 1 104 ? 1.873 6.500 11.488 1.00 90.12 104 MET A C 1
ATOM 872 O O . MET A 1 104 ? 1.427 5.910 12.474 1.00 90.12 104 MET A O 1
ATOM 876 N N . PRO A 1 105 ? 1.959 7.845 11.467 1.00 92.62 105 PRO A N 1
ATOM 877 C CA . PRO A 1 105 ? 1.431 8.671 12.554 1.00 92.62 105 PRO A CA 1
ATOM 878 C C . PRO A 1 105 ? -0.079 8.495 12.767 1.00 92.62 105 PRO A C 1
ATOM 880 O O . PRO A 1 105 ? -0.519 8.383 13.908 1.00 92.62 105 PRO A O 1
ATOM 883 N N . GLN A 1 106 ? -0.860 8.388 11.687 1.00 92.00 106 GLN A N 1
ATOM 884 C CA . GLN A 1 106 ? -2.311 8.170 11.761 1.00 92.00 106 GLN A CA 1
ATOM 885 C C . GLN A 1 106 ? -2.635 6.794 12.354 1.00 92.00 106 GLN A C 1
ATOM 887 O O . GLN A 1 106 ? -3.484 6.685 13.234 1.00 92.00 106 GLN A O 1
ATOM 892 N N . ILE A 1 107 ? -1.899 5.754 11.942 1.00 93.19 107 ILE A N 1
ATOM 893 C CA . ILE A 1 107 ? -2.005 4.410 12.531 1.00 93.19 107 ILE A CA 1
ATOM 894 C C . ILE A 1 107 ? -1.722 4.448 14.038 1.00 93.19 107 ILE A C 1
ATOM 896 O O . ILE A 1 107 ? -2.447 3.823 14.810 1.00 93.19 107 ILE A O 1
ATOM 900 N N . ARG A 1 108 ? -0.678 5.168 14.472 1.00 93.12 108 ARG A N 1
ATOM 901 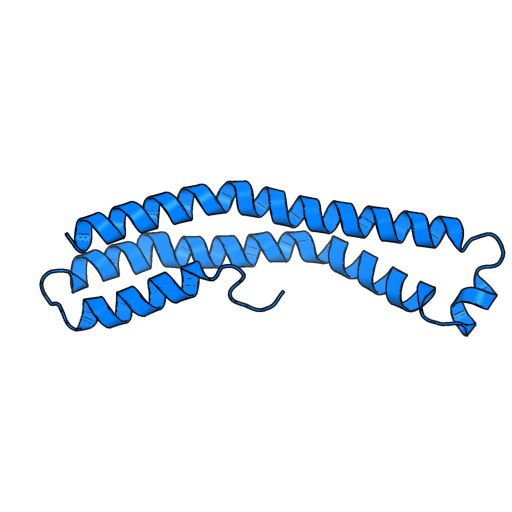C CA . ARG A 1 108 ? -0.336 5.291 15.899 1.00 93.12 108 ARG A CA 1
ATOM 902 C C . ARG A 1 108 ? -1.428 6.005 16.690 1.00 93.12 108 ARG A C 1
ATOM 904 O O . ARG A 1 108 ? -1.768 5.519 17.761 1.00 93.12 108 ARG A O 1
ATOM 911 N N . SER A 1 109 ? -1.977 7.096 16.152 1.00 93.88 109 SER A N 1
ATOM 912 C CA . SER A 1 109 ? -3.099 7.813 16.772 1.00 93.88 109 SER A CA 1
ATOM 913 C C . SER A 1 109 ? -4.302 6.890 16.946 1.00 93.88 109 SER A C 1
ATOM 915 O O . SER A 1 109 ? -4.787 6.728 18.055 1.00 93.88 109 SER A O 1
ATOM 917 N N . LEU A 1 110 ? -4.705 6.178 15.888 1.00 94.44 110 LEU A N 1
ATOM 918 C CA . LEU A 1 110 ? -5.842 5.258 15.964 1.00 94.44 110 LEU A CA 1
ATOM 919 C C . LEU A 1 110 ? -5.605 4.107 16.933 1.00 94.44 110 LEU A C 1
ATOM 921 O O . LEU A 1 110 ? -6.517 3.692 17.637 1.00 94.44 110 LEU A O 1
ATOM 925 N N . LYS A 1 111 ? -4.379 3.583 16.991 1.00 93.75 111 LYS A N 1
ATOM 926 C CA . LYS A 1 111 ? -4.028 2.560 17.975 1.00 93.75 111 LYS A CA 1
ATOM 927 C C . LYS A 1 111 ? -4.171 3.092 19.404 1.00 93.75 111 LYS A C 1
ATOM 929 O O . LYS A 1 111 ? -4.639 2.350 20.259 1.00 93.75 111 LYS A O 1
ATOM 934 N N . TYR A 1 112 ? -3.761 4.334 19.655 1.00 94.38 112 TYR A N 1
ATOM 935 C CA . TYR A 1 112 ? -3.926 4.970 20.958 1.00 94.38 112 TYR A CA 1
ATOM 936 C C . TYR A 1 112 ? -5.410 5.111 21.317 1.00 94.38 112 TYR A C 1
ATOM 938 O O . TYR A 1 112 ? -5.825 4.575 22.339 1.00 94.38 112 TYR A O 1
ATOM 946 N N . ASP A 1 113 ? -6.220 5.688 20.425 1.00 91.50 113 ASP A N 1
ATOM 947 C CA . ASP A 1 113 ? -7.662 5.873 20.646 1.00 91.50 113 ASP A CA 1
ATOM 948 C C . ASP A 1 113 ? -8.380 4.540 20.920 1.00 91.50 113 ASP A C 1
ATOM 950 O O . ASP A 1 113 ? -9.240 4.441 21.792 1.00 91.50 113 ASP A O 1
ATOM 954 N N . ILE A 1 114 ? -8.004 3.482 20.195 1.00 92.44 114 ILE A N 1
ATOM 955 C CA . ILE A 1 114 ? -8.560 2.138 20.389 1.00 92.44 114 ILE A CA 1
ATOM 956 C C . ILE A 1 114 ? -8.128 1.540 21.729 1.00 92.44 114 ILE A C 1
ATOM 958 O O . ILE A 1 114 ? -8.936 0.891 22.382 1.00 92.44 114 ILE A O 1
ATOM 962 N N . ASN A 1 115 ? -6.880 1.739 22.151 1.00 91.25 115 ASN A N 1
ATOM 963 C CA . ASN A 1 115 ? -6.414 1.243 23.445 1.00 91.25 115 ASN A CA 1
ATOM 964 C C . ASN A 1 115 ? -7.131 1.935 24.613 1.00 91.25 115 ASN A C 1
ATOM 966 O O . ASN A 1 115 ? -7.493 1.260 25.572 1.00 91.25 115 ASN A O 1
ATOM 970 N N . GLU A 1 116 ? -7.383 3.242 24.514 1.00 91.50 116 GLU A N 1
ATOM 971 C CA . GLU A 1 116 ? -8.177 3.990 25.501 1.00 91.50 116 GLU A CA 1
ATOM 972 C C . GLU A 1 116 ? -9.627 3.490 25.564 1.00 91.50 116 GLU A C 1
ATOM 974 O O . GLU A 1 116 ? -10.224 3.464 26.632 1.00 91.50 116 GLU A O 1
ATOM 979 N N . LEU A 1 117 ? -10.200 3.039 24.441 1.00 89.69 117 LEU A N 1
ATOM 980 C CA . LEU A 1 117 ? -11.527 2.412 24.443 1.00 89.69 117 LEU A CA 1
ATOM 981 C C . LEU A 1 117 ? -11.563 1.035 25.113 1.00 89.69 117 LEU A C 1
ATOM 983 O O . LEU A 1 117 ? -12.630 0.617 25.555 1.00 89.69 117 LEU A O 1
ATOM 987 N N . LEU A 1 118 ? -10.445 0.311 25.101 1.00 84.81 118 LEU A N 1
ATOM 988 C CA . LEU A 1 118 ? -10.334 -1.046 25.641 1.00 84.81 118 LEU A CA 1
ATOM 989 C C . LEU A 1 118 ? -9.871 -1.080 27.106 1.00 84.81 118 LEU A C 1
ATOM 991 O O . LEU A 1 118 ? -9.855 -2.165 27.689 1.00 84.81 118 LEU A O 1
ATOM 995 N N . SER A 1 119 ? -9.461 0.066 27.658 1.00 81.00 119 SER A N 1
ATOM 996 C CA . SER A 1 119 ? -9.006 0.229 29.047 1.00 81.00 119 S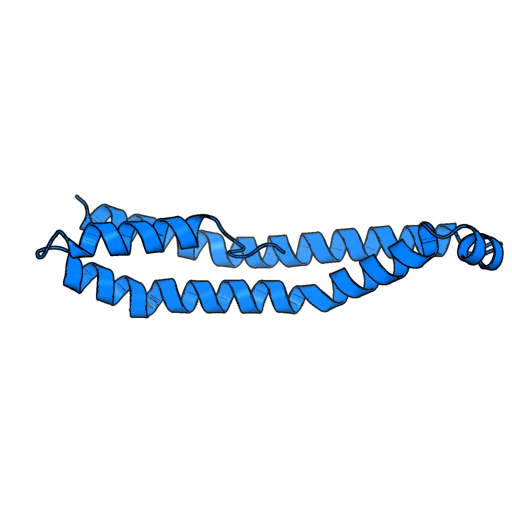ER A CA 1
ATOM 997 C C . SER A 1 119 ? -10.178 0.513 29.982 1.00 81.00 119 SER A C 1
ATOM 999 O O . SER A 1 119 ? -10.138 -0.004 31.120 1.00 81.00 119 SER A O 1
#

Sequence (119 aa):
QLKPDYSYVYYFNEIKRYAEYHKEISPKYESIYNSSIKTLKEYIENAVDTCKPKKNEMIALTKILEDPEKIKGLEGHYEGKLHAYNTYMKEYQNCLINKSNKTMPQIRSLKYDINELLS

Radius of gyration: 21.04 Å; chains: 1; bounding box: 49×23×58 Å

Organism: NCBI:txid864141

Foldseek 3Di:
DDPPPDCLLVVLVVVQVVCVVPPQLNVVSVVCCVPQSVVLSVLSVVLLVVLVVLVVLLVVLVVQLVDPVSVVVQVVNNVVSVVSNVVSVVVSVVSNVVSCVVSVVSSVVSVVVSVVSVD